Protein AF-W2RLP0-F1 (afdb_monomer)

Foldseek 3Di:
DDDPPPPPAPPPAFPVCVVVVHHFPPPPVVTPVCVVVVHRGHD

Sequence (43 aa):
MPSRRTHTKSRNGCDVCRTRRIKCDETGPPCGKCAVRHLDCQY

Nearest PDB structures (foldseek):
  1cld-ass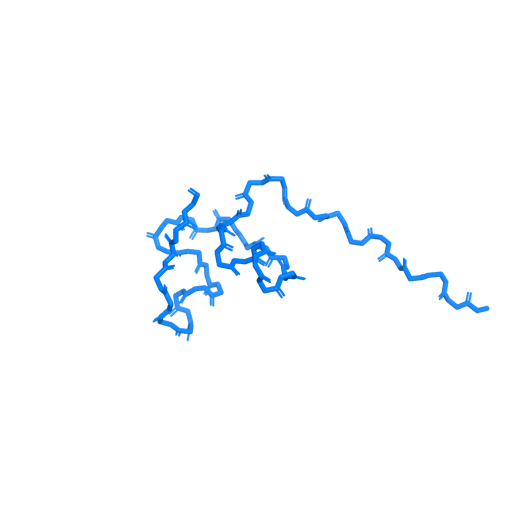embly1_A  TM=8.582E-01  e=3.917E-02  Kluyveromyces lactis
  1aw6-assembly1_A  TM=8.936E-01  e=5.623E-02  Saccharomyces cerevisiae
  3coq-assembly1_A  TM=9.323E-01  e=8.070E-02  Saccharomyces cerevisiae
  1hwt-assembly2_H  TM=8.549E-01  e=1.547E-01  Saccharomyces cerevisiae
  1pyi-assembly1_A  TM=8.579E-01  e=1.787E-01  Saccharomyces cerevisiae

pLDDT: mean 79.72, std 9.93, range [59.03, 90.25]

InterPro domains:
  IPR001138 Zn(2)Cys(6) fungal-type DNA-binding domain [PF00172] (13-43)
  IPR001138 Zn(2)Cys(6) fungal-type DNA-binding domain [PS00463] (13-41)
  IPR001138 Zn(2)Cys(6) fungal-type DNA-binding domain [PS50048] (13-43)
  IPR001138 Zn(2)Cys(6) fungal-type DNA-binding domain [cd00067] (9-43)
  IPR036864 Zn(2)-C6 fungal-type DNA-binding domain superfamily [G3DSA:4.10.240.10] (4-43)
  IPR036864 Zn(2)-C6 fungal-type DNA-binding domain superfamily [SSF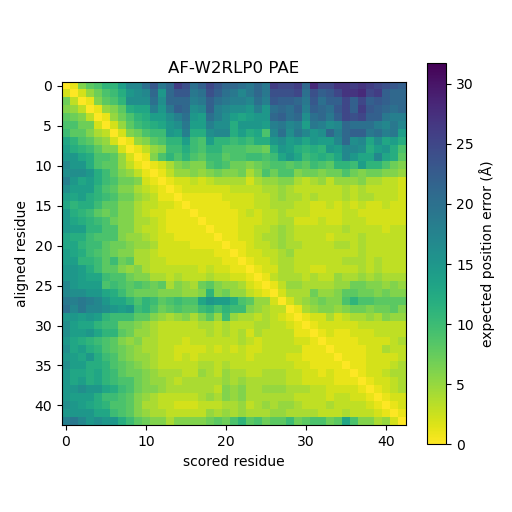57701] (2-43)
  IPR053157 Sterol Uptake Control Transcription Regulator [PTHR47784] (1-43)

Solvent-accessible surface area (backbone atoms only — not comparable to full-atom values): 2759 Å² total; per-residue (Å²): 132,86,74,79,76,79,71,82,69,52,90,77,35,28,50,56,28,54,75,68,72,46,80,38,72,65,47,61,91,47,24,54,75,23,52,80,63,74,44,80,54,44,113

Structure (mmCIF, N/CA/C/O backbone):
data_AF-W2RLP0-F1
#
_entry.id   AF-W2RLP0-F1
#
loop_
_atom_site.group_PDB
_atom_site.id
_atom_site.type_symbol
_atom_site.label_atom_id
_atom_site.label_alt_id
_atom_site.label_comp_id
_atom_site.label_asym_id
_atom_site.label_entity_id
_atom_site.label_seq_id
_atom_site.pdbx_PDB_ins_code
_atom_site.Cartn_x
_atom_site.Cartn_y
_atom_site.Cartn_z
_atom_site.occupancy
_atom_site.B_iso_or_equiv
_atom_site.auth_seq_id
_atom_site.auth_comp_id
_atom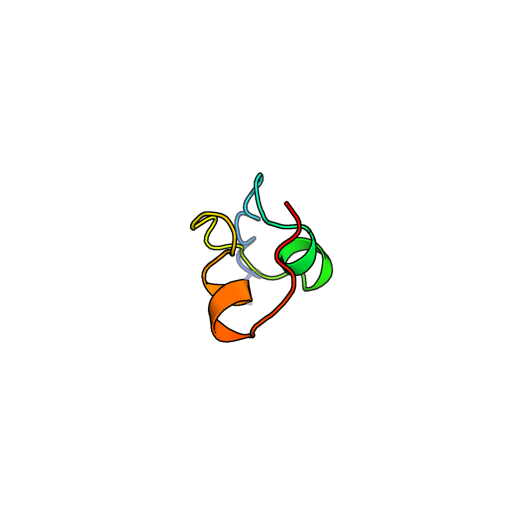_site.auth_asym_id
_atom_site.auth_atom_id
_atom_site.pdbx_PDB_model_num
ATOM 1 N N . MET A 1 1 ? 24.228 -17.404 9.062 1.00 68.56 1 MET A N 1
ATOM 2 C CA . MET A 1 1 ? 22.758 -17.237 9.153 1.00 68.56 1 MET A CA 1
ATOM 3 C C . MET A 1 1 ? 22.342 -16.144 8.182 1.00 68.56 1 MET A C 1
ATOM 5 O O . MET A 1 1 ? 22.960 -15.087 8.243 1.00 68.56 1 MET A O 1
ATOM 9 N N . PRO A 1 2 ? 21.399 -16.355 7.246 1.00 62.62 2 PRO A N 1
ATOM 10 C CA . PRO A 1 2 ? 21.044 -15.300 6.307 1.00 62.62 2 PRO A CA 1
ATOM 11 C C . PRO A 1 2 ? 20.247 -14.226 7.054 1.00 62.62 2 PRO A C 1
ATOM 13 O O . PRO A 1 2 ? 19.146 -14.478 7.540 1.00 62.62 2 PRO A O 1
ATOM 16 N N . SER A 1 3 ? 20.829 -13.031 7.175 1.00 67.94 3 SER A N 1
ATOM 17 C CA . SER A 1 3 ? 20.116 -11.846 7.652 1.00 67.94 3 SER A CA 1
ATOM 18 C C . SER A 1 3 ? 18.926 -11.609 6.726 1.00 67.94 3 SER A C 1
ATOM 20 O O . SER A 1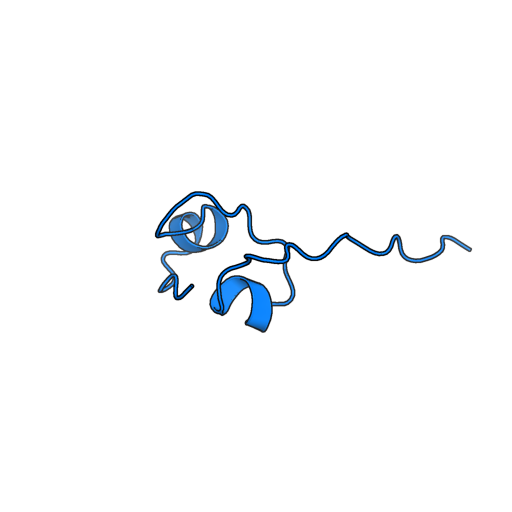 3 ? 19.082 -11.567 5.502 1.00 67.94 3 SER A O 1
ATOM 22 N N . ARG A 1 4 ? 17.724 -11.531 7.304 1.00 64.06 4 ARG A N 1
ATOM 23 C CA . ARG A 1 4 ? 16.470 -11.307 6.580 1.00 64.06 4 ARG A CA 1
ATOM 24 C C . ARG A 1 4 ? 16.626 -9.989 5.817 1.00 64.06 4 ARG A C 1
ATOM 26 O O . ARG A 1 4 ? 16.533 -8.933 6.434 1.00 64.06 4 ARG A O 1
ATOM 33 N N . ARG A 1 5 ? 16.915 -10.061 4.504 1.00 62.81 5 ARG A N 1
ATOM 34 C CA . ARG A 1 5 ? 17.066 -8.892 3.620 1.00 62.81 5 ARG A CA 1
ATOM 35 C C . ARG A 1 5 ? 15.912 -7.949 3.928 1.00 62.81 5 ARG A C 1
ATOM 37 O O . ARG A 1 5 ? 14.749 -8.313 3.742 1.00 62.81 5 ARG A O 1
ATOM 44 N N . THR A 1 6 ? 16.228 -6.777 4.463 1.00 59.03 6 THR A N 1
ATOM 45 C CA . THR A 1 6 ? 15.250 -5.726 4.702 1.00 59.03 6 THR A CA 1
ATOM 46 C C . THR A 1 6 ? 14.736 -5.316 3.335 1.00 59.03 6 THR A C 1
ATOM 48 O O . THR A 1 6 ? 15.376 -4.575 2.595 1.00 59.03 6 THR A O 1
ATOM 51 N N . HIS A 1 7 ? 13.602 -5.887 2.937 1.00 67.56 7 HIS A N 1
ATOM 52 C CA . HIS A 1 7 ? 12.923 -5.441 1.738 1.00 67.56 7 HIS A CA 1
ATOM 53 C C . HIS A 1 7 ? 12.648 -3.950 1.924 1.00 67.56 7 HIS A C 1
ATOM 55 O O . HIS A 1 7 ? 12.028 -3.555 2.915 1.00 67.56 7 HIS A O 1
ATOM 61 N N . THR A 1 8 ? 13.117 -3.127 0.989 1.00 62.59 8 THR A N 1
ATOM 62 C CA . THR A 1 8 ? 12.696 -1.735 0.872 1.00 62.59 8 THR A CA 1
ATOM 63 C C . THR A 1 8 ? 11.188 -1.751 0.670 1.00 62.59 8 THR A C 1
ATOM 65 O O . THR A 1 8 ? 10.679 -2.070 -0.405 1.00 62.59 8 THR A O 1
ATOM 68 N N . LYS A 1 9 ? 10.457 -1.513 1.762 1.00 60.66 9 LYS A N 1
ATOM 69 C CA . LYS A 1 9 ? 9.008 -1.344 1.727 1.00 60.66 9 LYS A CA 1
ATOM 70 C C . LYS A 1 9 ? 8.737 -0.196 0.763 1.00 60.66 9 LYS A C 1
ATOM 72 O O . LYS A 1 9 ? 9.353 0.861 0.902 1.00 60.66 9 LYS A O 1
ATOM 77 N N . SER A 1 10 ? 7.869 -0.423 -0.219 1.00 63.16 10 SER A N 1
ATOM 78 C CA . SER A 1 10 ? 7.446 0.660 -1.101 1.00 63.16 10 SER A CA 1
ATOM 79 C C . SER A 1 10 ? 6.830 1.751 -0.214 1.00 63.16 10 SER A C 1
ATOM 81 O O . SER A 1 10 ? 6.063 1.448 0.707 1.00 63.16 10 SER A O 1
ATOM 83 N N . ARG A 1 11 ? 7.289 2.996 -0.384 1.00 70.75 11 ARG A N 1
ATOM 84 C CA . ARG A 1 11 ? 6.820 4.129 0.429 1.00 70.75 11 ARG A CA 1
ATOM 85 C C . ARG A 1 11 ? 5.420 4.569 -0.002 1.00 70.75 11 ARG A C 1
ATOM 87 O O . ARG A 1 11 ? 4.690 5.081 0.837 1.00 70.75 11 ARG A O 1
ATOM 94 N N . ASN A 1 12 ? 5.041 4.293 -1.250 1.00 74.62 12 ASN A N 1
ATOM 95 C CA . ASN A 1 12 ? 3.786 4.705 -1.877 1.00 74.62 12 ASN A CA 1
ATOM 96 C C . ASN A 1 12 ? 2.885 3.498 -2.177 1.00 74.62 12 ASN A C 1
ATOM 98 O O . ASN A 1 12 ? 2.150 3.463 -3.161 1.00 74.62 12 ASN A O 1
ATOM 102 N N . GLY A 1 13 ? 2.980 2.462 -1.342 1.00 84.06 13 GLY A N 1
ATOM 103 C CA . GLY A 1 13 ? 2.184 1.260 -1.508 1.00 84.06 13 GLY A CA 1
ATOM 104 C C . GLY A 1 13 ? 0.745 1.461 -1.063 1.00 84.06 13 GLY A C 1
ATOM 105 O O . GLY A 1 13 ? 0.513 2.036 -0.006 1.00 84.06 13 GLY A O 1
ATOM 106 N N . CYS A 1 14 ? -0.180 0.894 -1.834 1.00 88.56 14 CYS A N 1
ATOM 107 C CA . CYS A 1 14 ? -1.606 0.904 -1.547 1.00 88.56 14 CYS A CA 1
ATOM 108 C C . CYS A 1 14 ? -1.926 0.388 -0.126 1.00 88.56 14 CYS A C 1
ATOM 110 O O . CYS A 1 14 ? -1.232 -0.509 0.373 1.00 88.56 14 CYS A O 1
ATOM 112 N N . ASP A 1 15 ? -2.993 0.868 0.512 1.00 88.44 15 ASP A N 1
ATOM 113 C CA . ASP A 1 15 ? -3.438 0.444 1.846 1.00 88.44 15 ASP A CA 1
ATOM 114 C C . ASP A 1 15 ? -3.640 -1.067 1.939 1.00 88.44 15 ASP A C 1
ATOM 116 O O . ASP A 1 15 ? -3.224 -1.699 2.914 1.00 88.44 15 ASP A O 1
ATOM 120 N N . VAL A 1 16 ? -4.181 -1.699 0.895 1.00 88.75 16 VAL A N 1
ATOM 121 C CA . VAL A 1 16 ? -4.321 -3.165 0.844 1.00 88.75 16 VAL A CA 1
ATOM 122 C C . VAL A 1 16 ? -2.959 -3.854 0.882 1.00 88.75 16 VAL A C 1
ATOM 124 O O . VAL A 1 16 ? -2.748 -4.826 1.609 1.00 88.75 16 VAL A O 1
ATOM 127 N N . CYS A 1 17 ? -1.999 -3.344 0.123 1.00 88.44 17 CYS A N 1
ATOM 128 C CA . CYS A 1 17 ? -0.640 -3.855 0.031 1.00 88.44 17 CYS A CA 1
ATOM 129 C C . CYS A 1 17 ? 0.079 -3.699 1.377 1.00 88.44 17 CYS A C 1
ATOM 131 O O . CYS A 1 17 ? 0.763 -4.616 1.847 1.00 88.44 17 CYS A O 1
ATOM 133 N N . ARG A 1 18 ? -0.136 -2.548 2.023 1.00 85.56 18 ARG A N 1
ATOM 134 C CA . ARG A 1 18 ? 0.415 -2.177 3.324 1.00 85.56 18 ARG A CA 1
ATOM 135 C C . ARG A 1 18 ? -0.160 -3.037 4.446 1.00 85.56 18 ARG A C 1
ATOM 137 O O . ARG A 1 18 ? 0.614 -3.599 5.224 1.00 85.56 18 ARG A O 1
ATOM 144 N N . THR A 1 19 ? -1.480 -3.220 4.459 1.00 87.50 19 THR A N 1
ATOM 145 C CA . THR A 1 19 ? -2.223 -4.085 5.389 1.00 87.50 19 THR A CA 1
ATOM 146 C C . THR A 1 19 ? -1.751 -5.528 5.270 1.00 87.50 19 THR A C 1
ATOM 148 O O . THR A 1 19 ? -1.437 -6.178 6.265 1.00 87.50 19 THR A O 1
ATOM 151 N N . ARG A 1 20 ? -1.581 -6.013 4.036 1.00 87.31 20 ARG A N 1
ATOM 152 C CA . ARG A 1 20 ? -1.085 -7.368 3.754 1.00 87.31 20 ARG A CA 1
ATOM 153 C C . ARG A 1 20 ? 0.421 -7.527 3.943 1.00 87.31 20 ARG A C 1
ATOM 155 O O . ARG A 1 20 ? 0.925 -8.639 3.813 1.00 87.31 20 ARG A O 1
ATOM 162 N N . ARG A 1 21 ? 1.138 -6.442 4.252 1.00 85.62 21 ARG A N 1
ATOM 163 C CA . ARG A 1 21 ? 2.595 -6.413 4.453 1.00 85.62 21 ARG A CA 1
ATOM 164 C C . ARG A 1 21 ? 3.371 -6.984 3.257 1.00 85.62 21 ARG A C 1
ATOM 166 O O . ARG A 1 21 ? 4.424 -7.591 3.436 1.00 85.62 21 ARG A O 1
ATOM 173 N N . ILE A 1 22 ? 2.864 -6.764 2.045 1.00 84.19 22 ILE A N 1
ATOM 174 C CA . ILE A 1 22 ? 3.501 -7.166 0.785 1.00 84.19 22 ILE A CA 1
ATOM 175 C C . ILE A 1 22 ? 4.026 -5.938 0.039 1.00 84.19 22 ILE A C 1
ATOM 177 O O . ILE A 1 22 ? 3.553 -4.822 0.241 1.00 84.19 22 ILE A O 1
ATOM 181 N N . LYS A 1 23 ? 5.001 -6.134 -0.853 1.00 80.50 23 LYS A N 1
ATOM 182 C CA . LYS A 1 23 ? 5.468 -5.072 -1.754 1.00 80.50 23 LYS A CA 1
ATOM 183 C C . LYS A 1 23 ? 4.308 -4.645 -2.663 1.00 80.50 23 LYS A C 1
ATOM 185 O O . LYS A 1 23 ? 3.737 -5.514 -3.317 1.00 80.50 23 LYS A O 1
ATOM 190 N N . CYS A 1 24 ? 3.962 -3.361 -2.702 1.00 85.81 24 CYS A N 1
ATOM 191 C CA . CYS A 1 24 ? 3.089 -2.820 -3.744 1.00 85.81 24 CYS A CA 1
ATOM 192 C C . CYS A 1 24 ? 3.899 -2.670 -5.033 1.00 85.81 24 CYS A C 1
ATOM 194 O O . CYS A 1 24 ? 5.077 -2.320 -4.970 1.00 85.81 24 CYS A O 1
ATOM 196 N N . ASP A 1 25 ? 3.280 -2.939 -6.179 1.00 84.62 25 ASP A N 1
ATOM 197 C CA . ASP A 1 25 ? 3.925 -2.702 -7.476 1.00 84.62 25 ASP A CA 1
ATOM 198 C C . ASP A 1 25 ? 3.682 -1.271 -7.984 1.00 84.62 25 ASP A C 1
ATOM 200 O O . ASP A 1 25 ? 4.187 -0.918 -9.038 1.00 84.62 25 ASP A O 1
ATOM 204 N N . GLU A 1 26 ? 2.925 -0.460 -7.229 1.00 80.25 26 GLU A N 1
ATOM 205 C CA . GLU A 1 26 ? 2.606 0.958 -7.490 1.00 80.25 26 GLU A CA 1
ATOM 206 C C . GLU A 1 26 ? 2.035 1.233 -8.897 1.00 80.25 26 GLU A C 1
ATOM 208 O O . GLU A 1 26 ? 1.946 2.375 -9.339 1.00 80.25 26 GLU A O 1
ATOM 213 N N . THR A 1 27 ? 1.590 0.184 -9.586 1.00 76.44 27 THR A N 1
ATOM 214 C CA . THR A 1 27 ? 1.050 0.213 -10.941 1.00 76.44 27 THR A CA 1
ATOM 215 C C . THR A 1 27 ? -0.396 0.696 -10.950 1.00 76.44 27 THR A C 1
ATOM 217 O O . THR A 1 27 ? -1.299 -0.118 -11.066 1.00 76.44 27 THR A O 1
ATOM 220 N N . GLY A 1 28 ? -0.591 2.016 -10.836 1.00 71.25 28 GLY A N 1
ATOM 221 C CA . GLY A 1 28 ? -1.876 2.716 -11.002 1.00 71.25 28 GLY A CA 1
ATOM 222 C C . GLY A 1 28 ? -3.016 2.238 -10.084 1.00 71.25 28 GLY A C 1
ATOM 223 O O . GLY A 1 28 ? -2.858 1.288 -9.325 1.00 71.25 28 GLY A O 1
ATOM 224 N N . PRO A 1 29 ? -4.190 2.889 -10.102 1.00 80.62 29 PRO A N 1
ATOM 225 C CA . PRO A 1 29 ? -5.396 2.323 -9.513 1.00 80.62 29 PRO A CA 1
ATOM 226 C C . PRO A 1 29 ? -6.088 1.402 -10.542 1.00 80.62 29 PRO A C 1
ATOM 228 O O . PRO A 1 29 ? -6.557 1.901 -11.566 1.00 80.62 29 PRO A O 1
ATOM 231 N N . PRO A 1 30 ? -6.189 0.077 -10.315 1.00 83.44 30 PRO A N 1
ATOM 232 C CA . PRO A 1 30 ? -5.687 -0.688 -9.173 1.00 83.44 30 PRO A CA 1
ATOM 233 C C . PRO A 1 30 ? -4.255 -1.216 -9.354 1.00 83.44 30 PRO A C 1
ATOM 235 O O . PRO A 1 30 ? -3.867 -1.636 -10.442 1.00 83.44 30 PRO A O 1
ATOM 238 N N . CYS A 1 31 ? -3.518 -1.306 -8.238 1.00 89.38 31 CYS A N 1
ATOM 239 C CA . CYS A 1 31 ? -2.167 -1.858 -8.199 1.00 89.38 31 CYS A CA 1
ATOM 240 C C . CYS A 1 31 ? -2.153 -3.268 -8.812 1.00 89.38 31 CYS A C 1
ATOM 242 O O . CYS A 1 31 ? -3.095 -4.025 -8.597 1.00 89.38 31 CYS A O 1
ATOM 244 N N . GLY A 1 32 ? -1.088 -3.704 -9.486 1.00 88.19 32 GLY A N 1
ATOM 245 C CA . GLY A 1 32 ? -1.065 -5.014 -10.166 1.00 88.19 32 GLY A CA 1
ATOM 246 C C . GLY A 1 32 ? -1.447 -6.199 -9.261 1.00 88.19 32 GLY A C 1
ATOM 247 O O . GLY A 1 32 ? -2.231 -7.068 -9.634 1.00 88.19 32 GLY A O 1
ATOM 248 N N . LYS A 1 33 ? -0.986 -6.189 -8.005 1.00 87.50 33 LYS A N 1
ATOM 249 C CA . LYS A 1 33 ? -1.350 -7.183 -6.975 1.00 87.50 33 LYS A CA 1
ATOM 250 C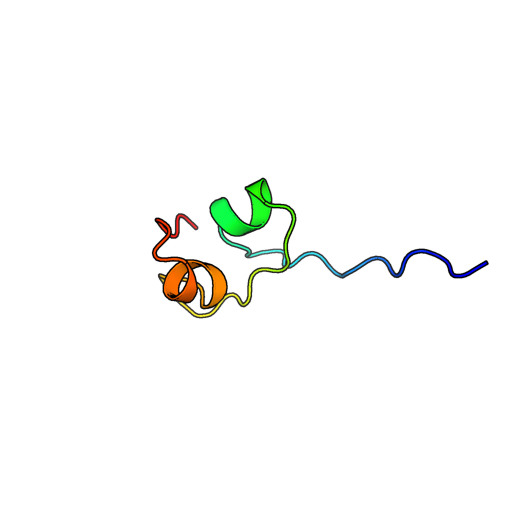 C . LYS A 1 33 ? -2.82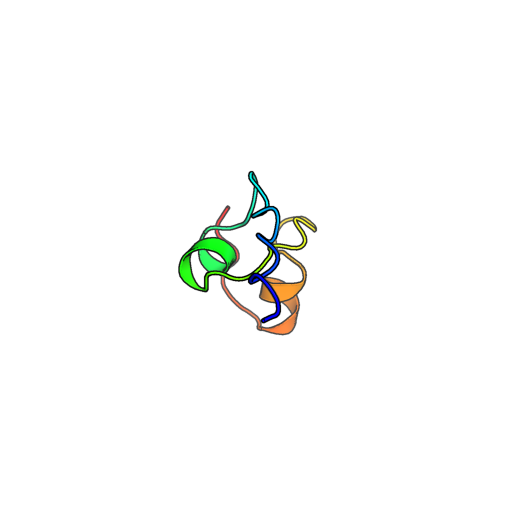6 -7.142 -6.564 1.00 87.50 33 LYS A C 1
ATOM 252 O O . LYS A 1 33 ? -3.373 -8.164 -6.153 1.00 87.50 33 LYS A O 1
ATOM 257 N N . CYS A 1 34 ? -3.428 -5.964 -6.619 1.00 90.06 34 CYS A N 1
ATOM 258 C CA . CYS A 1 34 ? -4.822 -5.696 -6.311 1.00 90.06 34 CYS A CA 1
ATOM 259 C C . CYS A 1 34 ? -5.699 -6.096 -7.499 1.00 90.06 34 CYS A C 1
ATOM 261 O O . CYS A 1 34 ? -6.680 -6.800 -7.302 1.00 90.06 34 CYS A O 1
ATOM 263 N N . ALA A 1 35 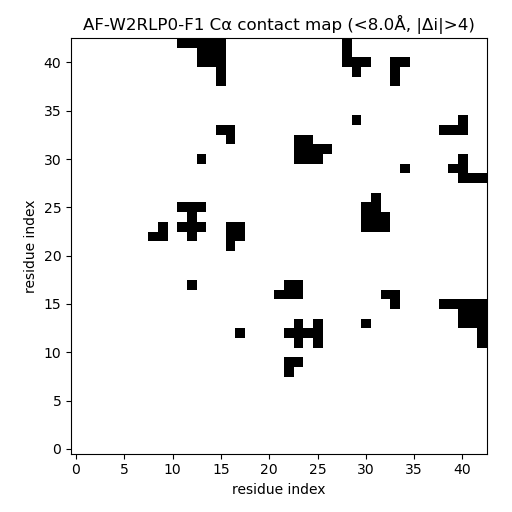? -5.273 -5.755 -8.720 1.00 89.75 35 ALA A N 1
ATOM 264 C CA . ALA A 1 35 ? -5.914 -6.111 -9.980 1.00 89.75 35 ALA A CA 1
ATOM 265 C C . ALA A 1 35 ? -6.036 -7.632 -10.147 1.00 89.75 35 ALA A C 1
ATOM 267 O O . ALA A 1 35 ? -7.133 -8.142 -10.336 1.00 89.75 35 ALA A O 1
ATOM 268 N N . VAL A 1 36 ? -4.932 -8.371 -9.969 1.00 90.25 36 VAL A N 1
ATOM 269 C CA . VAL A 1 36 ? -4.911 -9.846 -10.073 1.00 90.25 36 VAL A CA 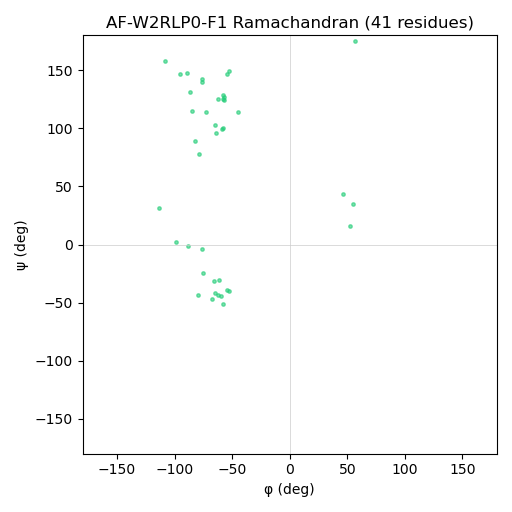1
ATOM 270 C C . VAL A 1 36 ? -5.814 -10.512 -9.035 1.00 90.25 36 VAL A C 1
ATOM 272 O O . VAL A 1 36 ? -6.330 -11.603 -9.250 1.00 90.25 36 VAL A O 1
ATOM 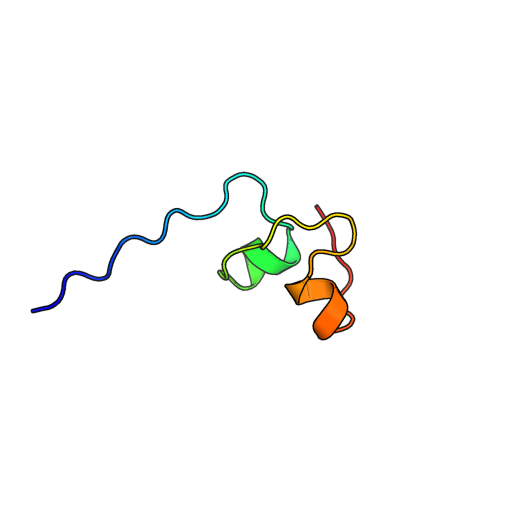275 N N . ARG A 1 37 ? -5.979 -9.876 -7.875 1.00 87.56 37 ARG A N 1
ATOM 276 C CA . ARG A 1 37 ? -6.776 -10.414 -6.770 1.00 87.56 37 ARG A CA 1
ATOM 277 C C . ARG A 1 37 ? -8.182 -9.828 -6.708 1.00 87.56 37 ARG A C 1
ATOM 279 O O . ARG A 1 37 ? -8.896 -10.163 -5.770 1.00 87.56 37 ARG A O 1
ATOM 286 N N . HIS A 1 38 ? -8.544 -8.964 -7.658 1.00 87.69 38 HIS A N 1
ATOM 287 C CA . HIS A 1 38 ? -9.794 -8.204 -7.669 1.00 87.69 38 HIS A CA 1
ATOM 288 C C . HIS A 1 38 ? -10.107 -7.561 -6.307 1.00 87.69 38 HIS A C 1
ATOM 290 O O . HIS A 1 38 ? -11.224 -7.635 -5.805 1.00 87.69 38 HIS A O 1
ATOM 296 N N . LEU A 1 39 ? -9.083 -6.978 -5.677 1.00 87.44 39 LEU A N 1
ATOM 297 C CA . LEU A 1 39 ? -9.217 -6.273 -4.405 1.00 87.44 39 LEU A CA 1
ATOM 298 C C . LEU A 1 39 ? -9.394 -4.783 -4.636 1.00 87.44 39 LEU A C 1
ATOM 300 O O . LEU A 1 39 ? -8.781 -4.217 -5.543 1.00 87.44 39 LEU A O 1
ATOM 304 N N . ASP A 1 40 ? -10.163 -4.168 -3.743 1.00 86.19 40 ASP A N 1
ATOM 305 C CA . ASP A 1 40 ? -10.381 -2.730 -3.726 1.00 86.19 40 ASP A CA 1
ATOM 306 C C . ASP A 1 40 ? -9.064 -2.010 -3.426 1.00 86.19 40 ASP A C 1
ATOM 308 O O . ASP A 1 40 ? -8.530 -2.062 -2.318 1.00 86.19 40 ASP A O 1
ATOM 312 N N . CYS A 1 41 ? -8.447 -1.448 -4.463 1.00 87.38 41 CYS A N 1
ATOM 313 C CA . CYS A 1 41 ? -7.140 -0.827 -4.343 1.00 87.38 41 CYS A CA 1
ATOM 314 C C . CYS A 1 41 ? -7.290 0.590 -3.799 1.00 87.38 41 CYS A C 1
ATOM 316 O O . CYS A 1 41 ? -7.391 1.551 -4.557 1.00 87.38 41 CYS A O 1
ATOM 318 N N . GLN A 1 42 ? -7.260 0.693 -2.479 1.00 83.00 42 GLN A N 1
ATOM 319 C CA . GLN A 1 42 ? -7.204 1.963 -1.773 1.00 83.00 42 GLN A CA 1
ATOM 320 C C . GLN A 1 42 ? -5.738 2.405 -1.638 1.00 83.00 42 GLN A C 1
ATOM 322 O O . GLN A 1 42 ? -4.886 1.574 -1.307 1.00 83.00 42 GLN A O 1
ATOM 327 N N . TYR A 1 43 ? -5.429 3.655 -1.986 1.00 77.75 43 TYR A N 1
ATOM 328 C CA . TYR A 1 43 ? -4.070 4.216 -2.025 1.00 77.75 43 TYR A CA 1
ATOM 329 C C . TYR A 1 43 ? -3.791 5.145 -0.850 1.00 77.75 43 TYR A C 1
ATOM 331 O O . TYR A 1 43 ? -4.660 6.000 -0.578 1.00 77.75 43 TYR A O 1
#

Organism: Cyphellophora europaea (strain CBS 101466) (NCBI:txid1220924)

Radius of gyration: 11.5 Å; Cα contacts (8 Å, |Δi|>4): 54; chains: 1; bounding box: 33×22×20 Å

Mean predicted aligned error: 7.51 Å

Secondary structure (DSSP, 8-state):
----------TT--HHHHHTT------SSS-HHHHHTT-----